Protein AF-A0A0B1RYM7-F1 (afdb_monomer_lite)

Sequence (153 aa):
MHRSALVQVASETSGEFKDLLCALVTGSRDSSRDTNDQEAKDDAVRLYADGKAKLVGKGAASHFLKILASQNQYQLRKVFAAFAELSGSTIEKAIEKEFSGDLQKSYLTIVQAASDKQKFFARQLYNSMKGLGTRDNDLIRVLVSRSEVDLEL

Radius of gyration: 16.88 Å; chains: 1; bounding box: 47×44×48 Å

Secondary structure (DSSP, 8-state):
-PPPHHHHHHHH--HHHHHHHHHHHHT-S--S----HHHHHHHHHHHHHHTT-S---TT---HHHHHHHHS-HHHHHHHHHHHHHHHSS-HHHHHHHH--HHHHHHHHHHHHHHH-HHHHHHHHHHHHHSSSS--HHHHHHHHHHHTTTT---

Structure (mmCIF, N/CA/C/O backbone):
data_AF-A0A0B1RYM7-F1
#
_entry.id   AF-A0A0B1RYM7-F1
#
loop_
_atom_site.group_PDB
_atom_site.id
_atom_site.type_symbol
_atom_site.label_atom_id
_atom_site.label_alt_id
_atom_site.label_comp_id
_atom_site.label_asym_id
_atom_site.label_entity_id
_atom_site.label_seq_id
_atom_site.pdbx_PDB_ins_code
_atom_site.Cartn_x
_atom_site.Cartn_y
_atom_site.Cartn_z
_atom_site.occupancy
_atom_site.B_iso_or_equiv
_atom_site.auth_seq_id
_atom_site.auth_comp_id
_atom_site.auth_asym_id
_atom_site.auth_atom_id
_atom_site.pdbx_PDB_model_num
ATOM 1 N N . MET A 1 1 ? 28.127 12.748 -9.717 1.00 41.16 1 MET A N 1
ATOM 2 C CA . MET A 1 1 ? 27.594 12.539 -8.351 1.00 41.16 1 MET A CA 1
ATOM 3 C C . MET A 1 1 ? 26.250 11.835 -8.462 1.00 41.16 1 MET A C 1
ATOM 5 O O . MET A 1 1 ? 25.332 12.424 -9.019 1.00 41.16 1 MET A O 1
ATOM 9 N N . HIS A 1 2 ? 26.130 10.588 -7.998 1.00 52.53 2 HIS A N 1
ATOM 10 C CA . HIS A 1 2 ? 24.828 9.918 -7.898 1.00 52.53 2 HIS A CA 1
ATOM 11 C C . HIS A 1 2 ? 24.018 10.570 -6.769 1.00 52.53 2 HIS A C 1
ATOM 13 O O . HIS A 1 2 ? 24.457 10.576 -5.621 1.00 52.53 2 HIS A O 1
ATOM 19 N N . ARG A 1 3 ? 22.855 11.152 -7.087 1.00 60.72 3 ARG A N 1
ATOM 20 C CA . ARG A 1 3 ? 21.867 11.536 -6.066 1.00 60.72 3 ARG A CA 1
ATOM 21 C C . ARG A 1 3 ? 21.276 10.254 -5.471 1.00 60.72 3 ARG A C 1
ATOM 23 O O . ARG A 1 3 ? 21.017 9.310 -6.210 1.00 60.72 3 ARG A O 1
ATOM 30 N N . SER A 1 4 ? 21.065 10.226 -4.155 1.00 86.31 4 SER A N 1
ATOM 31 C CA . SER A 1 4 ? 20.338 9.131 -3.495 1.00 86.31 4 SER A CA 1
ATOM 32 C C . SER A 1 4 ? 18.917 9.019 -4.065 1.00 86.31 4 SER A C 1
ATOM 34 O O . SER A 1 4 ? 18.313 10.043 -4.394 1.00 86.31 4 SER A O 1
ATOM 36 N N . ALA A 1 5 ? 18.371 7.800 -4.150 1.00 85.31 5 ALA A N 1
ATOM 37 C CA . ALA A 1 5 ? 17.008 7.550 -4.631 1.00 85.31 5 ALA A CA 1
ATOM 38 C C . ALA A 1 5 ? 15.963 8.390 -3.873 1.00 85.31 5 ALA A C 1
ATOM 40 O O . ALA A 1 5 ? 15.038 8.920 -4.481 1.00 85.31 5 ALA A O 1
ATOM 41 N N . LEU A 1 6 ? 16.167 8.608 -2.568 1.00 87.94 6 LEU A N 1
ATOM 42 C CA . LEU A 1 6 ? 15.327 9.494 -1.755 1.00 87.94 6 LEU A CA 1
ATOM 43 C C . LEU A 1 6 ? 15.340 10.938 -2.262 1.00 87.94 6 LEU A C 1
ATOM 45 O O . LEU A 1 6 ? 14.292 11.567 -2.357 1.00 87.94 6 LEU A O 1
ATOM 49 N N . VAL A 1 7 ? 16.518 11.459 -2.614 1.00 88.81 7 VAL A N 1
ATOM 50 C CA . VAL A 1 7 ? 16.664 12.836 -3.107 1.00 88.81 7 VAL A CA 1
ATOM 51 C C . VAL A 1 7 ? 15.964 13.000 -4.454 1.00 88.81 7 VAL A C 1
ATOM 53 O O . VAL A 1 7 ? 15.345 14.032 -4.685 1.00 88.81 7 VAL A O 1
ATOM 56 N N . GLN A 1 8 ? 16.035 11.989 -5.324 1.00 91.44 8 GLN A N 1
ATOM 57 C CA . GLN A 1 8 ? 15.353 12.008 -6.620 1.00 91.44 8 GLN A CA 1
ATOM 58 C C . GLN A 1 8 ? 13.831 11.939 -6.461 1.00 91.44 8 GLN A C 1
ATOM 60 O O . GLN A 1 8 ? 13.120 12.769 -7.015 1.00 91.44 8 GLN A O 1
ATOM 65 N N . VAL A 1 9 ? 13.324 11.006 -5.651 1.00 92.44 9 VAL A N 1
ATOM 66 C CA . VAL A 1 9 ? 11.883 10.903 -5.369 1.00 92.44 9 VAL A CA 1
ATOM 67 C C . VAL A 1 9 ? 11.356 12.203 -4.765 1.00 92.44 9 VAL A C 1
ATOM 69 O O . VAL A 1 9 ? 10.330 12.717 -5.208 1.00 92.44 9 VAL A O 1
ATOM 72 N N . ALA A 1 10 ? 12.084 12.774 -3.803 1.00 92.62 10 ALA A N 1
ATOM 73 C CA . ALA A 1 10 ? 11.694 14.013 -3.147 1.00 92.62 10 ALA A CA 1
ATOM 74 C C . ALA A 1 10 ? 11.697 15.231 -4.084 1.00 92.62 10 ALA A C 1
ATOM 76 O O . ALA A 1 10 ? 10.922 16.155 -3.846 1.00 92.62 10 ALA A O 1
ATOM 77 N N . SER A 1 11 ? 12.549 15.256 -5.119 1.00 94.25 11 SER A N 1
ATOM 78 C CA . SER A 1 11 ? 12.588 16.360 -6.087 1.00 94.25 11 SER A CA 1
ATOM 79 C C . SER A 1 11 ? 11.528 16.256 -7.183 1.00 94.25 11 SER A C 1
ATOM 81 O O . SER A 1 11 ? 11.135 17.282 -7.725 1.00 94.25 11 SER A O 1
ATOM 83 N N . GLU A 1 12 ? 11.071 15.043 -7.504 1.00 94.94 12 GLU A N 1
ATOM 84 C CA . GLU A 1 12 ? 10.133 14.776 -8.609 1.00 94.94 12 GLU A CA 1
ATOM 85 C C . GLU A 1 12 ? 8.671 14.626 -8.147 1.00 94.94 12 GLU A C 1
ATOM 87 O O . GLU A 1 12 ? 7.764 14.485 -8.965 1.00 94.94 12 GLU A O 1
ATOM 92 N N . THR A 1 13 ? 8.411 14.634 -6.836 1.00 95.19 13 THR A N 1
ATOM 93 C CA . THR A 1 13 ? 7.063 14.450 -6.275 1.00 95.19 13 THR A CA 1
ATOM 94 C C . THR A 1 13 ? 6.756 15.480 -5.191 1.00 95.19 13 THR A C 1
ATOM 96 O O . THR A 1 13 ? 7.647 16.118 -4.634 1.00 95.19 13 THR A O 1
ATOM 99 N N . SER A 1 14 ? 5.473 15.685 -4.881 1.00 92.75 14 SER A N 1
ATOM 100 C CA . SER A 1 14 ? 5.045 16.665 -3.876 1.00 92.75 14 SER A CA 1
ATOM 101 C C . SER A 1 14 ? 3.902 16.158 -2.993 1.00 92.75 14 SER A C 1
ATOM 103 O O . SER A 1 14 ? 3.331 15.091 -3.231 1.00 92.75 14 SER A O 1
ATOM 105 N N . GLY A 1 15 ? 3.599 16.925 -1.941 1.00 91.38 15 GLY A N 1
ATOM 106 C CA . GLY A 1 15 ? 2.536 16.625 -0.983 1.00 91.38 15 GLY A CA 1
ATOM 107 C C . GLY A 1 15 ? 2.700 15.270 -0.293 1.00 91.38 15 GLY A C 1
ATOM 108 O O . GLY A 1 15 ? 3.800 14.736 -0.178 1.00 91.38 15 GLY A O 1
ATOM 109 N N . GLU A 1 16 ? 1.578 14.695 0.123 1.00 91.19 16 GLU A N 1
ATOM 110 C CA . GLU A 1 16 ? 1.558 13.418 0.838 1.00 91.19 16 GLU A CA 1
ATOM 111 C C . GLU A 1 16 ? 1.961 12.224 -0.045 1.00 91.19 16 GLU A C 1
ATOM 113 O O . GLU A 1 16 ? 2.455 11.217 0.454 1.00 91.19 16 GLU A O 1
ATOM 118 N N . PHE A 1 17 ? 1.844 12.351 -1.372 1.00 93.94 17 PHE A N 1
ATOM 119 C CA . PHE A 1 17 ? 2.372 11.353 -2.304 1.00 93.94 17 PHE A CA 1
ATOM 120 C C . PHE A 1 17 ? 3.897 11.237 -2.199 1.00 93.94 17 PHE A C 1
ATOM 122 O O . PHE A 1 17 ? 4.419 10.130 -2.077 1.00 93.94 17 PHE A O 1
ATOM 129 N N . LYS A 1 18 ? 4.608 12.370 -2.152 1.00 94.69 18 LYS A N 1
ATOM 130 C CA . LYS A 1 18 ? 6.053 12.395 -1.885 1.00 94.69 18 LYS A CA 1
ATOM 131 C C . LYS A 1 18 ? 6.380 11.773 -0.535 1.00 94.69 18 LYS A C 1
ATOM 133 O O . LYS A 1 18 ? 7.283 10.947 -0.448 1.00 94.69 18 LYS A O 1
ATOM 138 N N . ASP A 1 19 ? 5.651 12.163 0.506 1.00 93.50 19 ASP A N 1
ATOM 139 C CA . ASP A 1 19 ? 5.921 11.692 1.865 1.00 93.50 19 ASP A CA 1
ATOM 140 C C . ASP A 1 19 ? 5.733 10.169 1.970 1.00 93.50 19 ASP A C 1
ATOM 142 O O . ASP A 1 19 ? 6.568 9.482 2.561 1.00 93.50 19 ASP A O 1
ATOM 146 N N . LEU A 1 20 ? 4.707 9.624 1.304 1.00 94.88 20 LEU A N 1
ATOM 147 C CA . LEU A 1 20 ? 4.489 8.185 1.182 1.00 94.88 20 LEU A CA 1
ATOM 148 C C . LEU A 1 20 ? 5.659 7.492 0.473 1.00 94.88 20 LEU A C 1
ATOM 150 O O . LEU A 1 20 ? 6.193 6.512 0.991 1.00 94.88 20 LEU A O 1
ATOM 154 N N . LEU A 1 21 ? 6.075 7.982 -0.697 1.00 95.56 21 LEU A N 1
ATOM 155 C CA . LEU A 1 21 ? 7.174 7.364 -1.443 1.00 95.56 21 LEU A CA 1
ATOM 156 C C . LEU A 1 21 ? 8.495 7.425 -0.668 1.00 95.56 21 LEU A C 1
ATOM 158 O O . LEU A 1 21 ? 9.216 6.432 -0.617 1.00 95.56 21 LEU A O 1
ATOM 162 N N . CYS A 1 22 ? 8.793 8.549 -0.015 1.00 94.19 22 CYS A N 1
ATOM 163 C CA . CYS A 1 22 ? 9.967 8.685 0.842 1.00 94.19 22 CYS A CA 1
ATOM 164 C C . CYS A 1 22 ? 9.942 7.685 2.006 1.00 94.19 22 CYS A C 1
ATOM 166 O O . CYS A 1 22 ? 10.963 7.054 2.285 1.00 94.19 22 CYS A O 1
ATOM 168 N N . ALA A 1 23 ? 8.788 7.488 2.653 1.00 93.31 23 ALA A N 1
ATOM 169 C CA . ALA A 1 23 ? 8.637 6.493 3.713 1.00 93.31 23 ALA A CA 1
ATOM 170 C C . ALA A 1 23 ? 8.889 5.065 3.194 1.00 93.31 23 ALA A C 1
ATOM 172 O O . ALA A 1 23 ? 9.628 4.301 3.814 1.00 93.31 23 ALA A O 1
ATOM 173 N N . LEU A 1 24 ? 8.349 4.720 2.020 1.00 93.50 24 LEU A N 1
ATOM 174 C CA . LEU A 1 24 ? 8.550 3.404 1.405 1.00 93.50 24 LEU A CA 1
ATOM 175 C C . LEU A 1 24 ? 10.010 3.159 0.996 1.00 93.50 24 LEU A C 1
ATOM 177 O O . LEU A 1 24 ? 10.533 2.076 1.244 1.00 93.50 24 LEU A O 1
ATOM 181 N N . VAL A 1 25 ? 10.680 4.157 0.410 1.00 93.50 25 VAL A N 1
ATOM 182 C CA . VAL A 1 25 ? 12.091 4.058 -0.011 1.00 93.50 25 VAL A CA 1
ATOM 183 C C . VAL A 1 25 ? 13.038 4.000 1.188 1.00 93.50 25 VAL A C 1
ATOM 185 O O . VAL A 1 25 ? 14.076 3.349 1.109 1.00 93.50 25 VAL A O 1
ATOM 188 N N . THR A 1 26 ? 12.680 4.634 2.308 1.00 91.56 26 THR A N 1
ATOM 189 C CA . THR A 1 26 ? 13.452 4.536 3.559 1.00 91.56 26 THR A CA 1
ATOM 190 C C . THR A 1 26 ? 13.479 3.098 4.089 1.00 91.56 26 THR A C 1
ATOM 192 O O . THR A 1 26 ? 14.432 2.711 4.759 1.00 91.56 26 THR A O 1
ATOM 195 N N . GLY A 1 27 ? 12.468 2.284 3.761 1.00 86.88 27 GLY A N 1
ATOM 196 C CA . GLY A 1 27 ? 12.473 0.850 4.052 1.00 86.88 27 GLY A CA 1
ATOM 197 C C . GLY A 1 27 ? 12.283 0.504 5.529 1.00 86.88 27 GLY A C 1
ATOM 198 O O . GLY A 1 27 ? 12.593 -0.609 5.936 1.00 86.88 27 GLY A O 1
ATOM 199 N N . SER A 1 28 ? 11.749 1.423 6.337 1.00 87.44 28 SER A N 1
ATOM 200 C CA . SER A 1 28 ? 11.531 1.234 7.779 1.00 87.44 28 SER A CA 1
ATOM 201 C C . SER A 1 28 ? 10.230 0.493 8.118 1.00 87.44 28 SER A C 1
ATOM 203 O O . SER A 1 28 ? 9.712 0.641 9.224 1.00 87.44 28 SER A O 1
ATOM 205 N N . ARG A 1 29 ? 9.652 -0.243 7.160 1.00 91.94 29 ARG A N 1
ATOM 206 C CA . ARG A 1 29 ? 8.451 -1.053 7.396 1.00 91.94 29 ARG A CA 1
ATOM 207 C C . ARG A 1 29 ? 8.813 -2.233 8.289 1.00 91.94 29 ARG A C 1
ATOM 209 O O . ARG A 1 29 ? 9.849 -2.863 8.079 1.00 91.94 29 ARG A O 1
ATOM 216 N N . ASP A 1 30 ? 7.930 -2.564 9.224 1.00 91.25 30 ASP A N 1
ATOM 217 C CA . ASP A 1 30 ? 8.059 -3.784 10.010 1.00 91.25 30 ASP A CA 1
ATOM 218 C C . ASP A 1 30 ? 8.148 -5.018 9.088 1.00 91.25 30 ASP A C 1
ATOM 220 O O . ASP A 1 30 ? 7.290 -5.254 8.229 1.00 91.25 30 ASP A O 1
ATOM 224 N N . SER A 1 31 ? 9.231 -5.779 9.247 1.00 90.06 31 SER A N 1
ATOM 225 C CA . SER A 1 31 ? 9.529 -6.993 8.480 1.00 90.06 31 SER A CA 1
ATOM 226 C C . SER A 1 31 ? 9.151 -8.278 9.224 1.00 90.06 31 SER A C 1
ATOM 228 O O . SER A 1 31 ? 9.294 -9.372 8.669 1.00 90.06 31 SER A O 1
ATOM 230 N N . SER A 1 32 ? 8.646 -8.156 10.455 1.00 94.69 32 SER A N 1
ATOM 231 C CA . SER A 1 32 ? 8.144 -9.270 11.246 1.00 94.69 32 SER A CA 1
ATOM 232 C C . SER A 1 32 ? 6.872 -9.878 10.638 1.00 94.69 32 SER A C 1
ATOM 234 O O . SER A 1 32 ? 6.272 -9.375 9.678 1.00 94.69 32 SER A O 1
ATOM 236 N N . ARG A 1 33 ? 6.450 -11.006 11.212 1.00 95.19 33 ARG A N 1
ATOM 237 C CA . ARG A 1 33 ? 5.120 -11.586 10.975 1.00 95.19 33 ARG A CA 1
ATOM 238 C C . ARG A 1 33 ? 4.199 -11.394 12.178 1.00 95.19 33 ARG A C 1
ATOM 240 O O . ARG A 1 33 ? 3.146 -12.029 12.242 1.00 95.19 33 ARG A O 1
ATOM 247 N N . ASP A 1 34 ? 4.611 -10.553 13.119 1.00 96.75 34 ASP A N 1
ATOM 248 C CA . ASP A 1 34 ? 3.904 -10.355 14.370 1.00 96.75 34 ASP A CA 1
ATOM 249 C C . ASP A 1 34 ? 2.662 -9.507 14.128 1.00 96.75 34 ASP A C 1
ATOM 251 O O . ASP A 1 34 ? 2.589 -8.685 13.211 1.00 96.75 34 ASP A O 1
ATOM 255 N N . THR A 1 35 ? 1.634 -9.755 14.931 1.00 97.81 35 THR A N 1
ATOM 256 C CA . THR A 1 35 ? 0.359 -9.057 14.796 1.00 97.81 35 THR A CA 1
ATOM 257 C C . THR A 1 35 ? -0.252 -8.782 16.158 1.00 97.81 35 THR A C 1
ATOM 259 O O . THR A 1 35 ? -0.073 -9.559 17.095 1.00 97.81 35 THR A O 1
ATOM 262 N N . ASN A 1 36 ? -1.019 -7.700 16.241 1.00 98.19 36 ASN A N 1
ATOM 263 C CA . ASN A 1 36 ? -1.712 -7.266 17.442 1.00 98.19 36 ASN A CA 1
ATOM 264 C C . ASN A 1 36 ? -3.158 -6.882 17.098 1.00 98.19 36 ASN A C 1
ATOM 266 O O . ASN A 1 36 ? -3.407 -5.907 16.386 1.00 98.19 36 ASN A O 1
ATOM 270 N N . ASP A 1 37 ? -4.113 -7.659 17.612 1.00 98.19 37 ASP A N 1
ATOM 271 C CA . ASP A 1 37 ? -5.541 -7.480 17.327 1.00 98.19 37 ASP A CA 1
ATOM 272 C C . ASP A 1 37 ? -6.100 -6.180 17.905 1.00 98.19 37 ASP A C 1
ATOM 274 O O . ASP A 1 37 ? -6.965 -5.558 17.289 1.00 98.19 37 ASP A O 1
ATOM 278 N N . GLN A 1 38 ? -5.620 -5.762 19.079 1.00 98.19 38 GLN A N 1
ATOM 279 C CA . GLN A 1 38 ? -6.078 -4.520 19.694 1.00 98.19 38 GLN A CA 1
ATOM 280 C C . GLN A 1 38 ? -5.571 -3.319 18.898 1.00 98.19 38 GLN A C 1
ATOM 282 O O . GLN A 1 38 ? -6.357 -2.448 18.539 1.00 98.19 38 GLN A O 1
ATOM 287 N N . GLU A 1 39 ? -4.289 -3.323 18.533 1.00 97.94 39 GLU A N 1
ATOM 288 C CA . GLU A 1 39 ? -3.713 -2.274 17.689 1.00 97.94 39 GLU A CA 1
ATOM 289 C C . GLU A 1 39 ? -4.403 -2.212 16.320 1.00 97.94 39 GLU A C 1
ATOM 291 O O . GLU A 1 39 ? -4.675 -1.125 15.820 1.00 97.94 39 GLU A O 1
ATOM 296 N N . ALA A 1 40 ? -4.772 -3.361 15.741 1.00 98.50 40 ALA A N 1
ATOM 297 C CA . ALA A 1 40 ? -5.500 -3.397 14.476 1.00 98.50 40 ALA A CA 1
ATOM 298 C C . ALA A 1 40 ? -6.873 -2.710 14.569 1.00 98.50 40 ALA A C 1
ATOM 300 O O . ALA A 1 40 ? -7.276 -2.001 13.644 1.00 98.50 40 ALA A O 1
ATOM 301 N N . LYS A 1 41 ? -7.585 -2.905 15.686 1.00 98.38 41 LYS A N 1
ATOM 302 C CA . LYS A 1 41 ? -8.866 -2.237 15.960 1.00 98.38 41 LYS A CA 1
ATOM 303 C C . LYS A 1 41 ? -8.680 -0.739 16.175 1.00 98.38 41 LYS A C 1
ATOM 305 O O . LYS A 1 41 ? -9.446 0.050 15.625 1.00 98.38 41 LYS A O 1
ATOM 310 N N . ASP A 1 42 ? -7.652 -0.344 16.917 1.00 97.94 42 ASP A N 1
ATOM 311 C CA . ASP A 1 42 ? -7.352 1.066 17.172 1.00 97.94 42 ASP A CA 1
ATOM 312 C C . ASP A 1 42 ? -6.986 1.799 15.869 1.00 97.94 42 ASP A C 1
ATOM 314 O O . ASP A 1 42 ? -7.489 2.892 15.596 1.00 97.94 42 ASP A O 1
ATOM 318 N N . ASP A 1 43 ? -6.174 1.175 15.013 1.00 97.69 43 ASP A N 1
ATOM 319 C CA . ASP A 1 43 ? -5.822 1.696 13.691 1.00 97.69 43 ASP A CA 1
ATOM 320 C C . ASP A 1 43 ? -7.031 1.752 12.748 1.00 97.69 43 ASP A C 1
ATOM 322 O O . ASP A 1 43 ? -7.204 2.738 12.028 1.00 97.69 43 ASP A O 1
ATOM 326 N N . ALA A 1 44 ? -7.931 0.766 12.796 1.00 97.25 44 ALA A N 1
ATOM 327 C CA . ALA A 1 44 ? -9.191 0.815 12.057 1.00 97.25 44 ALA A CA 1
ATOM 328 C C . ALA A 1 44 ? -10.069 2.011 12.474 1.00 97.25 44 ALA A C 1
ATOM 330 O O . ALA A 1 44 ? -10.635 2.686 11.610 1.00 97.25 44 ALA A O 1
ATOM 331 N N . VAL A 1 45 ? -10.140 2.325 13.774 1.00 95.88 45 VAL A N 1
ATOM 332 C CA . VAL A 1 45 ? -10.848 3.513 14.282 1.00 95.88 45 VAL A CA 1
ATOM 333 C C . VAL A 1 45 ? -10.208 4.802 13.765 1.00 95.88 45 VAL A C 1
ATOM 335 O O . VAL A 1 45 ? -10.929 5.701 13.326 1.00 95.88 45 VAL A O 1
ATOM 338 N N . ARG A 1 46 ? -8.871 4.892 13.754 1.00 94.25 46 ARG A N 1
ATOM 339 C CA . ARG A 1 46 ? -8.138 6.055 13.217 1.00 94.25 46 ARG A CA 1
ATOM 340 C C . ARG A 1 46 ? -8.416 6.266 11.728 1.00 94.25 46 ARG A C 1
ATOM 342 O O . ARG A 1 46 ? -8.751 7.377 11.326 1.00 94.25 46 ARG A O 1
ATOM 349 N N . LEU A 1 47 ? -8.352 5.203 10.922 1.00 93.44 47 LEU A N 1
ATOM 350 C CA . LEU A 1 47 ? -8.668 5.263 9.488 1.00 93.44 47 LEU A CA 1
ATOM 351 C C . LEU A 1 47 ? -10.126 5.674 9.239 1.00 93.44 47 LEU A C 1
ATOM 353 O O . LEU A 1 47 ? -10.414 6.441 8.321 1.00 93.44 47 LEU A O 1
ATOM 357 N N . TYR A 1 48 ? -11.056 5.186 10.063 1.00 90.62 48 TYR A N 1
ATOM 358 C CA . TYR A 1 48 ? -12.468 5.547 9.950 1.00 90.62 48 TYR A CA 1
ATOM 359 C C . TYR A 1 48 ? -12.733 7.011 10.318 1.00 90.62 48 TYR A C 1
ATOM 361 O O . TYR A 1 48 ? -13.561 7.667 9.683 1.00 90.62 48 TYR A O 1
ATOM 369 N N . ALA A 1 49 ? -12.022 7.534 11.320 1.00 87.50 49 ALA A N 1
ATOM 370 C CA . ALA A 1 49 ? -12.084 8.941 11.691 1.00 87.50 49 ALA A CA 1
ATOM 371 C C . ALA A 1 49 ? -11.556 9.846 10.565 1.00 87.50 49 ALA A C 1
ATOM 373 O O . ALA A 1 49 ? -12.228 10.819 10.218 1.00 87.50 49 ALA A O 1
ATOM 374 N N . ASP A 1 50 ? -10.428 9.485 9.943 1.00 81.25 50 ASP A N 1
ATOM 375 C CA . ASP A 1 50 ? -9.862 10.217 8.801 1.00 81.25 50 ASP A CA 1
ATOM 376 C C . ASP A 1 50 ? -10.837 10.287 7.624 1.00 81.25 50 ASP A C 1
ATOM 378 O O . ASP A 1 50 ? -11.025 11.356 7.057 1.00 81.25 50 ASP A O 1
ATOM 382 N N . GLY A 1 51 ? -11.526 9.188 7.298 1.00 67.94 51 GLY A N 1
ATOM 383 C CA . GLY A 1 51 ? -12.513 9.182 6.212 1.00 67.94 51 GLY A CA 1
ATOM 384 C C . GLY A 1 51 ? -13.830 9.908 6.522 1.00 67.94 51 GLY A C 1
ATOM 385 O O . GLY A 1 51 ? -14.671 10.077 5.641 1.00 67.94 51 GLY A O 1
ATOM 386 N N . LYS A 1 52 ? -14.060 10.321 7.775 1.00 65.25 52 LYS A N 1
ATOM 387 C CA . LYS A 1 52 ? -15.221 11.141 8.169 1.00 65.25 52 LYS A CA 1
ATOM 388 C C . LYS A 1 52 ? -14.877 12.612 8.318 1.00 65.25 52 LYS A C 1
ATOM 390 O O . LYS A 1 52 ? -15.726 13.474 8.078 1.00 65.25 52 LYS A O 1
ATOM 395 N N . ALA A 1 53 ? -13.660 12.907 8.748 1.00 58.78 53 ALA A N 1
ATOM 396 C CA . ALA A 1 53 ? -13.176 14.263 8.823 1.00 58.78 53 ALA A CA 1
ATOM 397 C C . ALA A 1 53 ? -12.856 14.741 7.399 1.00 58.78 53 ALA A C 1
ATOM 399 O O . ALA A 1 53 ? -11.874 14.322 6.806 1.00 58.78 53 ALA A O 1
ATOM 400 N N . LYS A 1 54 ? -13.610 15.718 6.873 1.00 51.53 54 LYS A N 1
ATOM 401 C CA . LYS A 1 54 ? -13.214 16.535 5.696 1.00 51.53 54 LYS A CA 1
ATOM 402 C C . LYS A 1 54 ? -11.924 17.354 5.935 1.00 51.53 54 LYS A C 1
ATOM 404 O O . LYS A 1 54 ? -11.731 18.416 5.348 1.00 51.53 54 LYS A O 1
ATOM 409 N N . LEU A 1 55 ? -11.080 16.933 6.868 1.00 47.34 55 LEU A N 1
ATOM 410 C CA . LEU A 1 55 ? -10.038 17.718 7.496 1.00 47.34 55 LEU A CA 1
ATOM 411 C C . LEU A 1 55 ? -8.742 16.913 7.528 1.00 47.34 55 LEU A C 1
ATOM 413 O O . LEU A 1 55 ? -8.258 16.554 8.595 1.00 47.34 55 LEU A O 1
ATOM 417 N N . VAL A 1 56 ? -8.095 16.768 6.374 1.00 50.97 56 VAL A N 1
ATOM 418 C CA . VAL A 1 56 ? -6.648 16.994 6.397 1.00 50.97 56 VAL A CA 1
ATOM 419 C C . VAL A 1 56 ? -6.466 18.499 6.247 1.00 50.97 56 VAL A C 1
ATOM 421 O O . VAL A 1 56 ? -6.320 19.050 5.155 1.00 50.97 56 VAL A O 1
ATOM 424 N N . GLY A 1 57 ? -6.577 19.194 7.382 1.00 47.66 57 GLY A N 1
ATOM 425 C CA . GLY A 1 57 ? -6.082 20.556 7.498 1.00 47.66 57 GLY A CA 1
ATOM 426 C C . GLY A 1 57 ? -4.615 20.572 7.069 1.00 47.66 57 GLY A C 1
ATOM 427 O O . GLY A 1 57 ? -3.844 19.697 7.457 1.00 47.66 57 GLY A O 1
ATOM 428 N N . LYS A 1 58 ? -4.258 21.541 6.222 1.00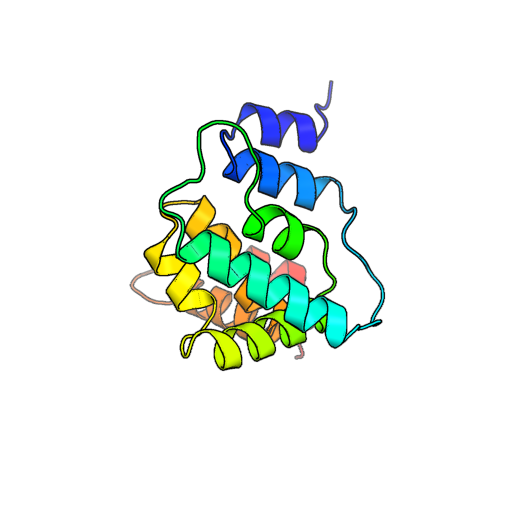 48.72 58 LYS A N 1
ATOM 429 C CA . LYS A 1 58 ? -2.926 21.734 5.630 1.00 48.72 58 LYS A CA 1
ATOM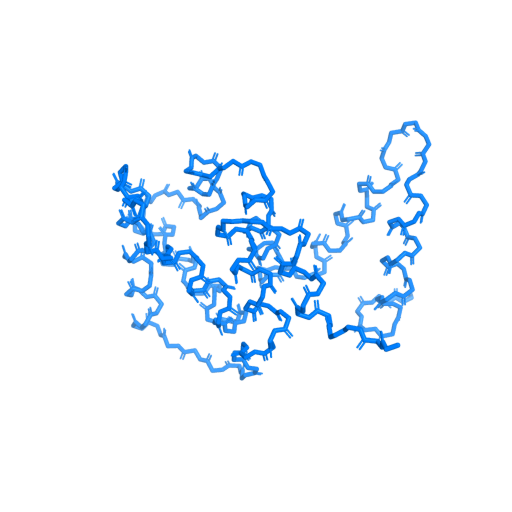 430 C C . LYS A 1 58 ? -1.803 21.519 6.667 1.00 48.72 58 LYS A C 1
ATOM 432 O O . LYS A 1 58 ? -1.521 22.435 7.433 1.00 48.72 58 LYS A O 1
ATOM 437 N N . GLY A 1 59 ? -1.149 20.352 6.671 1.00 55.47 59 GLY A N 1
ATOM 438 C CA . GLY A 1 59 ? 0.153 20.172 7.334 1.00 55.47 59 GLY A CA 1
ATOM 439 C C . GLY A 1 59 ? 0.425 18.859 8.078 1.00 55.47 59 GLY A C 1
ATOM 440 O O . GLY A 1 59 ? 1.592 18.589 8.340 1.00 55.47 59 GLY A O 1
ATOM 441 N N . ALA A 1 60 ? -0.576 18.034 8.410 1.00 68.12 60 ALA A N 1
ATOM 442 C CA . ALA A 1 60 ? -0.346 16.752 9.093 1.00 68.12 60 ALA A CA 1
ATOM 443 C C . ALA A 1 60 ? -0.549 15.557 8.148 1.00 68.12 60 ALA A C 1
ATOM 445 O O . ALA A 1 60 ? -1.529 15.523 7.410 1.00 68.12 60 ALA A O 1
ATOM 446 N N . ALA A 1 61 ? 0.358 14.574 8.191 1.00 76.19 61 ALA A N 1
ATOM 447 C CA . ALA A 1 61 ? 0.212 13.322 7.443 1.00 76.19 61 ALA A CA 1
ATOM 448 C C . ALA A 1 61 ? -0.991 12.515 7.954 1.00 76.19 61 ALA A C 1
ATOM 450 O O . ALA A 1 61 ? -1.172 12.390 9.174 1.00 76.19 61 ALA A O 1
ATOM 451 N N . SER A 1 62 ? -1.764 11.937 7.032 1.00 88.00 62 SER A N 1
ATOM 452 C CA . SER A 1 62 ? -2.928 11.114 7.359 1.00 88.00 62 SER A CA 1
ATOM 453 C C . SER A 1 62 ? -2.535 9.849 8.128 1.00 88.00 62 SER A C 1
ATOM 455 O O . SER A 1 62 ? -1.398 9.359 8.063 1.00 88.00 62 SER A O 1
ATOM 457 N N . HIS A 1 63 ? -3.496 9.268 8.843 1.00 92.38 63 HIS A N 1
ATOM 458 C CA . HIS A 1 63 ? -3.335 7.934 9.408 1.00 92.38 63 HIS A CA 1
ATOM 459 C C . HIS A 1 63 ? -3.171 6.887 8.301 1.00 92.38 63 HIS A C 1
ATOM 461 O O . HIS A 1 63 ? -2.444 5.918 8.512 1.00 92.38 63 HIS A O 1
ATOM 467 N N . PHE A 1 64 ? -3.732 7.114 7.103 1.00 94.25 64 PHE A N 1
ATOM 468 C CA . PHE A 1 64 ? -3.477 6.270 5.932 1.00 94.25 64 PHE A CA 1
ATOM 469 C C . PHE A 1 64 ? -1.987 6.193 5.607 1.00 94.25 64 PHE A C 1
ATOM 471 O O . PHE A 1 64 ? -1.465 5.087 5.497 1.00 94.25 64 PHE A O 1
ATOM 478 N N . LEU A 1 65 ? -1.274 7.324 5.516 1.00 93.62 65 LEU A N 1
ATOM 479 C CA . LEU A 1 65 ? 0.173 7.310 5.281 1.00 93.62 65 LEU A CA 1
ATOM 480 C C . LEU A 1 65 ? 0.894 6.531 6.374 1.00 93.62 65 LEU A C 1
ATOM 482 O O . LEU A 1 65 ? 1.660 5.620 6.065 1.00 93.62 65 LEU A O 1
ATOM 486 N N . LYS A 1 66 ? 0.649 6.882 7.641 1.00 93.50 66 LYS A N 1
ATOM 487 C CA . LYS A 1 66 ? 1.377 6.296 8.773 1.00 93.50 66 LYS A CA 1
ATOM 488 C C . LYS A 1 66 ? 1.197 4.784 8.823 1.00 93.50 66 LYS A C 1
ATOM 490 O O . LYS A 1 66 ? 2.189 4.071 8.863 1.00 93.50 66 LYS A O 1
ATOM 495 N N . ILE A 1 67 ? -0.045 4.310 8.765 1.00 95.94 67 ILE A N 1
ATOM 496 C CA . ILE A 1 67 ? -0.388 2.890 8.894 1.00 95.94 67 ILE A CA 1
ATOM 497 C C . ILE A 1 67 ? 0.054 2.121 7.646 1.00 95.94 67 ILE A C 1
ATOM 499 O O . ILE A 1 67 ? 0.752 1.112 7.750 1.00 95.94 67 ILE A O 1
ATOM 503 N N . LEU A 1 68 ? -0.298 2.605 6.447 1.00 96.19 68 LEU A N 1
ATOM 504 C CA . LEU A 1 68 ? -0.004 1.883 5.209 1.00 96.19 68 LEU A CA 1
ATOM 505 C C . LEU A 1 68 ? 1.485 1.858 4.880 1.00 96.19 68 LEU A C 1
ATOM 507 O O . LEU A 1 68 ? 1.895 0.924 4.196 1.00 96.19 68 LEU A O 1
ATOM 511 N N . ALA A 1 69 ? 2.297 2.818 5.335 1.00 95.00 69 ALA A N 1
ATOM 512 C CA . ALA A 1 69 ? 3.736 2.838 5.071 1.00 95.00 69 ALA A CA 1
ATOM 513 C C . ALA A 1 69 ? 4.566 2.010 6.068 1.00 95.00 69 ALA A C 1
ATOM 515 O O . ALA A 1 69 ? 5.592 1.463 5.660 1.00 95.00 69 ALA A O 1
ATOM 516 N N . SER A 1 70 ? 4.145 1.893 7.335 1.00 93.50 70 SER A N 1
ATOM 517 C CA . SER A 1 70 ? 4.975 1.313 8.405 1.00 93.50 70 SER A CA 1
ATOM 518 C C . SER A 1 70 ? 4.603 -0.115 8.816 1.00 93.50 70 SER A C 1
ATOM 520 O O . SER A 1 70 ? 5.498 -0.887 9.160 1.00 93.50 70 SER A O 1
ATOM 522 N N . GLN A 1 71 ? 3.320 -0.488 8.761 1.00 96.19 71 GLN A N 1
ATOM 523 C CA . GLN A 1 71 ? 2.852 -1.770 9.294 1.00 96.19 71 GLN A CA 1
ATOM 524 C C . GLN A 1 71 ? 3.214 -2.944 8.375 1.00 96.19 71 GLN A C 1
ATOM 526 O O . GLN A 1 71 ? 3.218 -2.818 7.142 1.00 96.19 71 GLN A O 1
ATOM 531 N N . ASN A 1 72 ? 3.489 -4.114 8.956 1.00 96.31 72 ASN A N 1
ATOM 532 C CA . ASN A 1 72 ? 3.725 -5.328 8.178 1.00 96.31 72 ASN A CA 1
ATOM 533 C C . ASN A 1 72 ? 2.429 -5.812 7.489 1.00 96.31 72 ASN A C 1
ATOM 535 O O . ASN A 1 72 ? 1.310 -5.471 7.877 1.00 96.31 72 ASN A O 1
ATOM 539 N N . GLN A 1 73 ? 2.567 -6.634 6.445 1.00 96.06 73 GLN A N 1
ATOM 540 C CA . GLN A 1 73 ? 1.424 -7.076 5.633 1.00 96.06 73 GLN A CA 1
ATOM 541 C C . GLN A 1 73 ? 0.385 -7.902 6.418 1.00 96.06 73 GLN A C 1
ATOM 543 O O . GLN A 1 73 ? -0.795 -7.873 6.076 1.00 96.06 73 GLN A O 1
ATOM 548 N N . TYR A 1 74 ? 0.796 -8.632 7.460 1.00 97.56 74 TYR A N 1
ATOM 549 C CA . TYR A 1 74 ? -0.106 -9.453 8.272 1.00 97.56 74 TYR A CA 1
ATOM 550 C C . TYR A 1 74 ? -0.944 -8.576 9.203 1.00 97.56 74 TYR A C 1
ATOM 552 O O . TYR A 1 74 ? -2.156 -8.771 9.296 1.00 97.56 74 TYR A O 1
ATOM 560 N N . GLN A 1 75 ? -0.322 -7.563 9.810 1.00 98.44 75 GLN A N 1
ATOM 561 C CA . GLN A 1 75 ? -1.017 -6.565 10.618 1.00 98.44 75 GLN A CA 1
ATOM 562 C C . GLN A 1 75 ? -1.999 -5.752 9.768 1.00 98.44 75 GLN A C 1
ATOM 564 O O . GLN A 1 75 ? -3.159 -5.600 10.147 1.00 98.44 75 GLN A O 1
ATOM 569 N N . LEU A 1 76 ? -1.590 -5.319 8.569 1.00 98.25 76 LEU A N 1
ATOM 570 C CA . LEU A 1 76 ? -2.470 -4.591 7.647 1.00 98.25 76 LEU A CA 1
ATOM 571 C C . LEU A 1 76 ? -3.741 -5.371 7.293 1.00 98.25 76 LEU A C 1
ATOM 573 O O . LEU A 1 76 ? -4.825 -4.793 7.290 1.00 98.25 76 LEU A O 1
ATOM 577 N N . ARG A 1 77 ? -3.650 -6.688 7.065 1.00 98.44 77 ARG A N 1
ATOM 578 C CA . ARG A 1 77 ? -4.841 -7.523 6.815 1.00 98.44 77 ARG A CA 1
ATOM 579 C C . ARG A 1 77 ? -5.829 -7.486 7.982 1.00 98.44 77 ARG A C 1
ATOM 581 O O . ARG A 1 77 ? -7.034 -7.424 7.745 1.00 98.44 77 ARG A O 1
ATOM 588 N N . LYS A 1 78 ? -5.336 -7.485 9.226 1.00 98.50 78 LYS A N 1
ATOM 589 C CA . LYS A 1 78 ? -6.186 -7.357 10.419 1.00 98.50 78 LYS A CA 1
ATOM 590 C C . LYS A 1 78 ? -6.817 -5.973 10.520 1.00 98.50 78 LYS A C 1
ATOM 592 O O . LYS A 1 78 ? -8.012 -5.883 10.784 1.00 98.50 78 LYS A O 1
ATOM 597 N N . VAL A 1 79 ? -6.052 -4.914 10.242 1.00 98.56 79 VAL A N 1
ATOM 598 C CA . VAL A 1 79 ? -6.571 -3.535 10.194 1.00 98.56 79 VAL A CA 1
ATOM 599 C C . VAL A 1 79 ? -7.694 -3.422 9.160 1.00 98.56 79 VAL A C 1
ATOM 601 O O . VAL A 1 79 ? -8.746 -2.865 9.457 1.00 98.56 79 VAL A O 1
ATOM 604 N N . PHE A 1 80 ? -7.519 -3.986 7.960 1.00 98.31 80 PHE A N 1
ATOM 605 C CA . PHE A 1 80 ? -8.534 -3.930 6.902 1.00 98.31 80 PHE A CA 1
ATOM 606 C C . PHE A 1 80 ? -9.809 -4.688 7.281 1.00 98.31 80 PHE A C 1
ATOM 608 O O . PHE A 1 80 ? -10.908 -4.198 7.019 1.00 98.31 80 PHE A O 1
ATOM 615 N N . ALA A 1 81 ? -9.674 -5.849 7.928 1.00 98.38 81 ALA A N 1
ATOM 616 C CA . ALA A 1 81 ? -10.812 -6.612 8.434 1.00 98.38 81 ALA A CA 1
ATOM 617 C C . ALA A 1 81 ? -11.574 -5.839 9.526 1.00 98.38 81 ALA A C 1
ATOM 619 O O . ALA A 1 81 ? -12.787 -5.665 9.414 1.00 98.38 81 ALA A O 1
ATOM 620 N N . ALA A 1 82 ? -10.863 -5.302 10.522 1.00 98.44 82 ALA A N 1
ATOM 621 C CA . ALA A 1 82 ? -11.457 -4.498 11.590 1.00 98.44 82 ALA A CA 1
ATOM 622 C C . ALA A 1 82 ? -12.107 -3.209 11.052 1.00 98.44 82 ALA A C 1
ATOM 624 O O . ALA A 1 82 ? -13.183 -2.815 11.499 1.00 98.44 82 ALA A O 1
ATOM 625 N N . PHE A 1 83 ? -11.500 -2.571 10.047 1.00 97.94 83 PHE A N 1
ATOM 626 C CA . PHE A 1 83 ? -12.078 -1.408 9.374 1.00 97.94 83 PHE A CA 1
ATOM 627 C C . PHE A 1 83 ? -13.380 -1.756 8.651 1.00 97.94 83 PHE A C 1
ATOM 629 O O . PHE A 1 83 ? -14.339 -0.985 8.713 1.00 97.94 83 PHE A O 1
ATOM 636 N N . ALA A 1 84 ? -13.434 -2.903 7.970 1.00 97.69 84 ALA A N 1
ATOM 637 C CA . ALA A 1 84 ? -14.636 -3.346 7.273 1.00 97.69 84 ALA A CA 1
ATOM 638 C C . ALA A 1 84 ? -15.788 -3.632 8.244 1.00 97.69 84 ALA A C 1
ATOM 640 O O . ALA A 1 84 ? -16.917 -3.215 7.984 1.00 97.69 84 ALA A O 1
ATOM 641 N N . GLU A 1 85 ? -15.491 -4.271 9.377 1.00 97.94 85 GLU A N 1
ATOM 642 C CA . GLU A 1 85 ? -16.455 -4.510 10.455 1.00 97.94 85 GLU A CA 1
ATOM 643 C C . GLU A 1 85 ? -16.973 -3.195 11.059 1.00 97.94 85 GLU A C 1
ATOM 645 O O . GLU A 1 85 ? -18.181 -3.008 11.196 1.00 97.94 85 GLU A O 1
ATOM 650 N N . LEU A 1 86 ? -16.075 -2.247 11.350 1.00 96.25 86 LEU A N 1
ATOM 651 C CA . LEU A 1 86 ? -16.418 -0.958 11.955 1.00 96.25 86 LEU A CA 1
ATOM 652 C C . LEU A 1 86 ? -17.218 -0.041 11.017 1.00 96.25 86 LEU A C 1
ATOM 654 O O . LEU A 1 86 ? -18.150 0.641 11.441 1.00 96.25 86 LEU A O 1
ATOM 658 N N . SER A 1 87 ? -16.807 0.045 9.752 1.00 93.81 87 SER A N 1
ATOM 659 C CA . SER A 1 87 ? -17.323 1.043 8.810 1.00 93.81 87 SER A CA 1
ATOM 660 C C . SER A 1 87 ? -18.486 0.546 7.951 1.00 93.81 87 SER A C 1
ATOM 662 O O . SER A 1 87 ? -19.182 1.365 7.347 1.00 93.81 87 SER A O 1
ATOM 664 N N . GLY A 1 88 ? -18.675 -0.775 7.853 1.00 95.94 88 GLY A N 1
ATOM 665 C CA . GLY A 1 88 ? -19.595 -1.405 6.904 1.00 95.94 88 GLY A CA 1
ATOM 666 C C . GLY A 1 88 ? -19.137 -1.318 5.440 1.00 95.94 88 GLY A C 1
ATOM 667 O O . GLY A 1 88 ? -19.914 -1.613 4.533 1.00 95.94 88 GLY A O 1
ATOM 668 N N . SER A 1 89 ? -17.894 -0.895 5.180 1.00 94.88 89 SER A N 1
ATOM 669 C CA . SE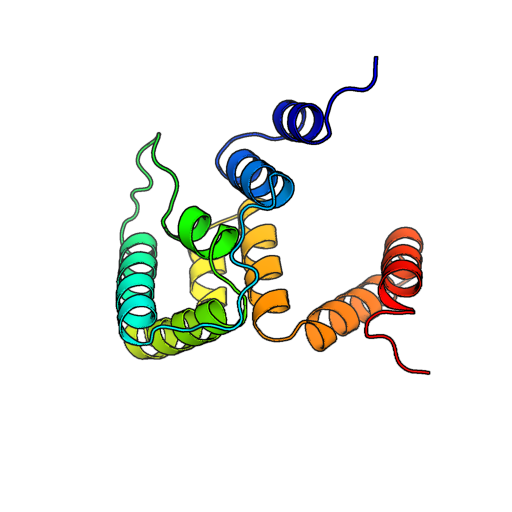R A 1 89 ? -17.319 -0.756 3.840 1.00 94.88 89 SER A CA 1
ATOM 670 C C . SER A 1 89 ? -15.854 -1.190 3.815 1.00 94.88 89 SER A C 1
ATOM 672 O O . SER A 1 89 ? -15.132 -1.116 4.799 1.00 94.88 89 SER A O 1
ATOM 674 N N . THR A 1 90 ? -15.373 -1.623 2.656 1.00 96.75 90 THR A N 1
ATOM 675 C CA . THR A 1 90 ? -13.962 -1.976 2.461 1.00 96.75 90 THR A CA 1
ATOM 676 C C . THR A 1 90 ? -13.065 -0.739 2.520 1.00 96.75 90 THR A C 1
ATOM 678 O O . THR A 1 90 ? -13.494 0.349 2.114 1.00 96.75 90 THR A O 1
ATOM 681 N N . ILE A 1 91 ? -11.804 -0.915 2.923 1.00 96.44 91 ILE A N 1
ATOM 682 C CA . ILE A 1 91 ? -10.814 0.170 2.959 1.00 96.44 91 ILE A CA 1
ATOM 683 C C . ILE A 1 91 ? -10.560 0.766 1.565 1.00 96.44 91 ILE A C 1
ATOM 685 O O . ILE A 1 91 ? -10.389 1.973 1.437 1.00 96.44 91 ILE A O 1
ATOM 689 N N . GLU A 1 92 ? -10.632 -0.041 0.504 1.00 96.81 92 GLU A N 1
ATOM 690 C CA . GLU A 1 92 ? -10.463 0.401 -0.882 1.00 96.81 92 GLU A CA 1
ATOM 691 C C . GLU A 1 92 ? -11.510 1.447 -1.268 1.00 96.81 92 GLU A C 1
ATOM 693 O O . GLU A 1 92 ? -11.162 2.518 -1.752 1.00 96.81 92 GLU A O 1
ATOM 698 N N . LYS A 1 93 ? -12.787 1.181 -0.969 1.00 95.38 93 LYS A N 1
ATOM 699 C CA . LYS A 1 93 ? -13.891 2.126 -1.200 1.00 95.38 93 LYS A CA 1
ATOM 700 C C . LYS A 1 93 ? -13.722 3.424 -0.412 1.00 95.38 93 LYS A C 1
ATOM 702 O O . LYS A 1 93 ? -14.086 4.486 -0.907 1.00 95.38 93 LYS A O 1
ATOM 707 N N . ALA A 1 94 ? -13.197 3.348 0.813 1.00 93.00 94 ALA A N 1
ATOM 708 C CA . ALA A 1 94 ? -12.893 4.546 1.590 1.00 93.00 94 ALA A CA 1
ATOM 709 C C . ALA A 1 94 ? -11.774 5.356 0.917 1.00 93.00 94 ALA A C 1
ATOM 711 O O . ALA A 1 94 ? -11.927 6.555 0.715 1.00 93.00 94 ALA A O 1
ATOM 712 N N . ILE A 1 95 ? -10.701 4.697 0.470 1.00 94.12 95 ILE A N 1
ATOM 713 C CA . ILE A 1 95 ? -9.604 5.349 -0.259 1.00 94.12 95 ILE A CA 1
ATOM 714 C C . ILE A 1 95 ? -10.103 6.000 -1.554 1.00 94.12 95 ILE A C 1
ATOM 716 O O . ILE A 1 95 ? -9.736 7.133 -1.848 1.00 94.12 95 ILE A O 1
ATOM 720 N N . GLU A 1 96 ? -10.947 5.304 -2.320 1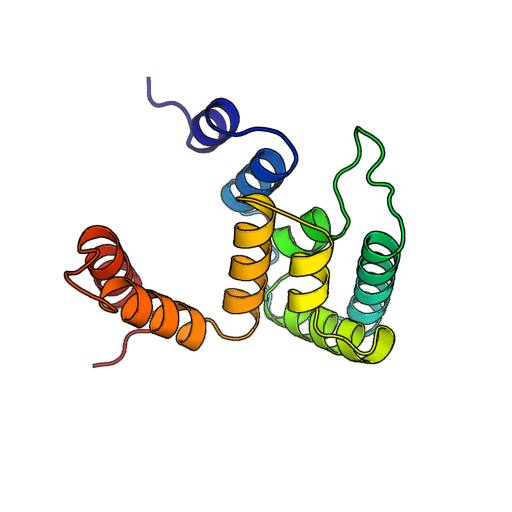.00 94.38 96 GLU A N 1
ATOM 721 C CA . GLU A 1 96 ? -11.523 5.804 -3.575 1.00 94.38 96 GLU A CA 1
ATOM 722 C C . GLU A 1 96 ? -12.418 7.030 -3.392 1.00 94.38 96 GLU A C 1
ATOM 724 O O . GLU A 1 96 ? -12.551 7.833 -4.314 1.00 94.38 96 GLU A O 1
ATOM 729 N N . LYS A 1 97 ? -13.037 7.170 -2.219 1.00 90.69 97 LYS A N 1
ATOM 730 C CA . LYS A 1 97 ? -13.904 8.301 -1.897 1.00 90.69 97 LYS A CA 1
ATOM 731 C C . LYS A 1 97 ? -13.119 9.515 -1.395 1.00 90.69 97 LYS A C 1
ATOM 733 O O . LYS A 1 97 ? -13.489 10.641 -1.715 1.00 90.69 97 LYS A O 1
ATOM 738 N N . GLU A 1 98 ? -12.077 9.284 -0.601 1.00 87.88 98 GLU A N 1
ATOM 739 C CA . GLU A 1 98 ? -11.378 10.345 0.136 1.00 87.88 98 GLU A CA 1
ATOM 740 C C . GLU A 1 98 ? -10.134 10.879 -0.587 1.00 87.88 98 GLU A C 1
ATOM 742 O O . GLU A 1 98 ? -9.769 12.042 -0.416 1.00 87.88 98 GLU A O 1
ATOM 747 N N . PHE A 1 99 ? -9.487 10.068 -1.428 1.00 90.19 99 PHE A N 1
ATOM 748 C CA . PHE A 1 99 ? -8.266 10.454 -2.138 1.00 90.19 99 PHE A CA 1
ATOM 749 C C . PHE A 1 99 ? -8.473 10.465 -3.651 1.00 90.19 99 PHE A C 1
ATOM 751 O O . PHE A 1 99 ? -9.358 9.808 -4.190 1.00 90.19 99 PHE A O 1
ATOM 758 N N . SER A 1 100 ? -7.602 11.191 -4.354 1.00 89.88 100 SER A N 1
ATOM 759 C CA . SER A 1 100 ? -7.575 11.224 -5.817 1.00 89.88 100 SER A CA 1
ATOM 760 C C . SER A 1 100 ? -6.149 11.122 -6.368 1.00 89.88 100 SER A C 1
ATOM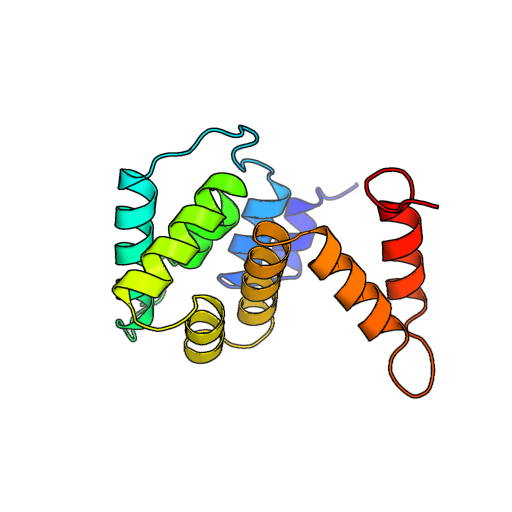 762 O O . SER A 1 100 ? -5.163 11.190 -5.626 1.00 89.88 100 SER A O 1
ATOM 764 N N . GLY A 1 101 ? -6.035 10.937 -7.684 1.00 94.44 101 GLY A N 1
ATOM 765 C CA . GLY A 1 101 ? -4.756 10.977 -8.393 1.00 94.44 101 GLY A CA 1
ATOM 766 C C . GLY A 1 101 ? -3.784 9.874 -7.966 1.00 94.44 101 GLY A C 1
ATOM 767 O O . GLY A 1 101 ? -4.176 8.736 -7.704 1.00 94.44 101 GLY A O 1
ATOM 768 N N . ASP A 1 102 ? -2.493 10.197 -7.930 1.00 95.38 102 ASP A N 1
ATOM 769 C CA . ASP A 1 102 ? -1.444 9.197 -7.698 1.00 95.38 102 ASP A CA 1
ATOM 770 C C . ASP A 1 102 ? -1.341 8.755 -6.236 1.00 95.38 102 ASP A C 1
ATOM 772 O O . ASP A 1 102 ? -0.967 7.612 -5.969 1.00 95.38 102 ASP A O 1
ATOM 776 N N . LEU A 1 103 ? -1.772 9.596 -5.291 1.00 94.81 103 LEU A N 1
ATOM 777 C CA . LEU A 1 103 ? -1.881 9.208 -3.886 1.00 94.81 103 LEU A CA 1
ATOM 778 C C . LEU A 1 103 ? -2.927 8.099 -3.701 1.00 94.81 103 LEU A C 1
ATOM 780 O O . LEU A 1 103 ? 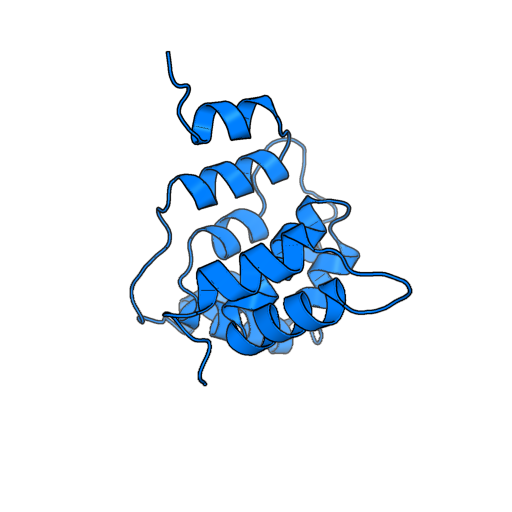-2.623 7.061 -3.114 1.00 94.81 103 LEU A O 1
ATOM 784 N N . GLN A 1 104 ? -4.119 8.266 -4.290 1.00 95.81 104 GLN A N 1
ATOM 785 C CA . GLN A 1 104 ? -5.174 7.244 -4.277 1.00 95.81 104 GLN A CA 1
ATOM 786 C C . GLN A 1 104 ? -4.679 5.925 -4.881 1.00 95.81 104 GLN A C 1
ATOM 788 O O . GLN A 1 104 ? -4.801 4.868 -4.260 1.00 95.81 104 GLN A O 1
ATOM 793 N N . LYS A 1 105 ? -4.077 5.976 -6.079 1.00 97.44 105 LYS A N 1
ATOM 794 C CA . LYS A 1 105 ? -3.534 4.782 -6.749 1.00 97.44 105 LYS A CA 1
ATOM 795 C C . LYS A 1 105 ? -2.477 4.081 -5.896 1.00 97.44 105 LYS A C 1
ATOM 797 O O . LYS A 1 105 ? -2.440 2.851 -5.864 1.00 97.44 105 LYS A O 1
ATOM 802 N N . SER A 1 106 ? -1.636 4.845 -5.202 1.00 97.12 106 SER A N 1
ATOM 803 C CA . SER A 1 106 ? -0.570 4.305 -4.356 1.00 97.12 106 SER A CA 1
ATOM 804 C C . SER A 1 106 ? -1.126 3.587 -3.132 1.00 97.12 106 SER A C 1
ATOM 806 O O . SER A 1 106 ? -0.728 2.455 -2.863 1.00 97.12 106 SER A O 1
ATOM 808 N N . TYR A 1 107 ? -2.102 4.173 -2.434 1.00 97.19 107 TYR A N 1
ATOM 809 C CA . TYR A 1 107 ? -2.755 3.492 -1.316 1.00 97.19 107 TYR A CA 1
ATOM 810 C C . TYR A 1 107 ? -3.491 2.228 -1.756 1.00 97.19 107 TYR A C 1
ATOM 812 O O . TYR A 1 107 ? -3.310 1.182 -1.135 1.00 97.19 107 TYR A O 1
ATOM 820 N N . LEU A 1 108 ? -4.237 2.275 -2.865 1.00 97.81 108 LEU A N 1
ATOM 821 C CA . LEU A 1 108 ? -4.887 1.080 -3.416 1.00 97.81 108 LEU A CA 1
ATOM 822 C C . LEU A 1 108 ? -3.873 -0.008 -3.787 1.00 97.81 108 LEU A C 1
ATOM 824 O O . LEU A 1 108 ? -4.119 -1.186 -3.540 1.00 97.81 108 LEU A O 1
ATOM 828 N N . THR A 1 109 ? -2.719 0.378 -4.334 1.00 97.75 109 THR A N 1
ATOM 829 C CA . THR A 1 109 ? -1.627 -0.552 -4.653 1.00 97.75 109 THR A CA 1
ATOM 830 C C . THR A 1 109 ? -1.093 -1.238 -3.395 1.00 97.75 109 THR A C 1
ATOM 832 O O . THR A 1 109 ? -0.937 -2.458 -3.389 1.00 97.75 109 THR A O 1
ATOM 835 N N . ILE A 1 110 ? -0.863 -0.486 -2.312 1.00 97.44 110 ILE A N 1
ATOM 836 C CA . ILE A 1 110 ? -0.400 -1.046 -1.033 1.00 97.44 110 ILE A CA 1
ATOM 837 C C . ILE A 1 110 ? -1.441 -2.004 -0.454 1.00 97.44 110 ILE A C 1
ATOM 839 O O . ILE A 1 110 ? -1.083 -3.110 -0.053 1.00 97.44 110 ILE A O 1
ATOM 843 N N . VAL A 1 111 ? -2.720 -1.614 -0.445 1.00 97.75 111 VAL A N 1
ATOM 844 C CA . VAL A 1 111 ? -3.810 -2.468 0.050 1.00 97.75 111 VAL A CA 1
ATOM 845 C C . VAL A 1 111 ? -3.872 -3.772 -0.742 1.00 97.75 111 VAL A C 1
ATOM 847 O O . VAL A 1 111 ? -3.873 -4.847 -0.148 1.00 97.75 111 VAL A O 1
ATOM 850 N N . GLN A 1 112 ? -3.852 -3.707 -2.076 1.00 97.25 112 GLN A N 1
ATOM 851 C CA . GLN A 1 112 ? -3.902 -4.898 -2.928 1.00 97.25 112 GLN A CA 1
ATOM 852 C C . GLN A 1 112 ? -2.702 -5.820 -2.689 1.00 97.25 112 GLN A C 1
ATOM 854 O O . GLN A 1 112 ? -2.889 -7.018 -2.487 1.00 97.25 112 GLN A O 1
ATOM 859 N N . ALA A 1 113 ? -1.487 -5.266 -2.658 1.00 96.25 113 ALA A N 1
ATOM 860 C CA . ALA A 1 113 ? -0.267 -6.040 -2.451 1.00 96.25 113 ALA A CA 1
ATOM 861 C C . ALA A 1 113 ? -0.174 -6.654 -1.041 1.00 96.25 113 ALA A C 1
ATOM 863 O O . ALA A 1 113 ? 0.353 -7.758 -0.892 1.00 96.25 113 ALA A O 1
ATOM 864 N N . ALA A 1 114 ? -0.678 -5.965 -0.011 1.00 96.38 114 ALA A N 1
ATOM 865 C CA . ALA A 1 114 ? -0.720 -6.481 1.357 1.00 96.38 114 ALA A CA 1
ATOM 866 C C . ALA A 1 114 ? -1.767 -7.595 1.509 1.00 96.38 114 ALA A C 1
ATOM 868 O O . ALA A 1 114 ? -1.488 -8.625 2.131 1.00 96.38 114 ALA A O 1
ATOM 869 N N . SER A 1 115 ? -2.947 -7.418 0.910 1.00 96.00 115 SER A N 1
ATOM 870 C CA . SER A 1 115 ? -4.035 -8.398 0.932 1.00 96.00 115 SER A CA 1
ATOM 871 C C . SER A 1 115 ? -3.647 -9.690 0.216 1.00 96.00 115 SER A C 1
ATOM 873 O O . SER A 1 115 ? -3.715 -10.763 0.812 1.00 96.00 115 SER A O 1
ATOM 875 N N . ASP A 1 116 ? -3.183 -9.589 -1.030 1.00 95.12 116 ASP A N 1
ATOM 876 C CA . ASP A 1 116 ? -2.801 -10.737 -1.852 1.00 95.12 116 ASP A CA 1
ATOM 877 C C . ASP A 1 116 ? -1.797 -10.306 -2.933 1.00 95.12 116 ASP A C 1
ATOM 879 O O . ASP A 1 116 ? -2.143 -9.701 -3.954 1.00 95.12 116 ASP A O 1
ATOM 883 N N . LYS A 1 117 ? -0.522 -10.616 -2.688 1.00 94.31 117 LYS A N 1
ATOM 884 C CA . LYS A 1 117 ? 0.598 -10.188 -3.531 1.00 94.31 117 LYS A CA 1
ATOM 885 C C . LYS A 1 117 ? 0.581 -10.869 -4.899 1.00 94.31 117 LYS A C 1
ATOM 887 O O . LYS A 1 117 ? 0.798 -10.204 -5.911 1.00 94.31 117 LYS A O 1
ATOM 892 N N . GLN A 1 118 ? 0.282 -12.163 -4.934 1.00 94.75 118 GLN A N 1
ATOM 893 C CA . GLN A 1 118 ? 0.199 -12.948 -6.161 1.00 94.75 118 GLN A CA 1
ATOM 894 C C . GLN A 1 118 ? -0.936 -12.430 -7.043 1.00 94.75 118 GLN A C 1
ATOM 896 O O . GLN A 1 118 ? -0.731 -12.143 -8.223 1.00 94.75 118 GLN A O 1
ATOM 901 N N . LYS A 1 119 ? -2.120 -12.200 -6.463 1.00 95.38 119 LYS A N 1
ATOM 902 C CA . LYS A 1 119 ? -3.256 -11.618 -7.189 1.00 95.38 119 LYS A CA 1
ATOM 903 C C . LYS A 1 119 ? -2.971 -10.203 -7.682 1.00 95.38 119 LYS A C 1
ATOM 905 O O . LYS A 1 119 ? -3.408 -9.849 -8.781 1.00 95.38 119 LYS A O 1
ATOM 910 N N . PHE A 1 120 ? -2.242 -9.397 -6.909 1.00 96.25 120 PHE A N 1
ATOM 911 C CA . PHE A 1 120 ? -1.789 -8.081 -7.353 1.00 96.25 120 PHE A CA 1
ATOM 912 C C . PHE A 1 120 ? -0.926 -8.192 -8.618 1.00 96.25 120 PHE A C 1
ATOM 914 O O . PHE A 1 120 ? -1.262 -7.579 -9.632 1.00 96.25 120 PHE A O 1
ATOM 921 N N . PHE A 1 121 ? 0.125 -9.017 -8.620 1.00 96.44 121 PHE A N 1
ATOM 922 C CA . PHE A 1 121 ? 0.982 -9.169 -9.803 1.00 96.44 121 PHE A CA 1
ATOM 923 C C . PHE A 1 121 ? 0.269 -9.834 -10.985 1.00 96.44 121 PHE A C 1
ATOM 925 O O . PHE A 1 121 ? 0.442 -9.379 -12.116 1.00 96.44 121 PHE A O 1
ATOM 932 N N . ALA A 1 122 ? -0.607 -10.814 -10.750 1.00 95.81 122 ALA A N 1
ATOM 933 C CA . ALA A 1 122 ? -1.450 -11.394 -11.796 1.00 95.81 122 ALA A CA 1
ATOM 934 C C . ALA A 1 122 ? -2.329 -10.326 -12.473 1.00 95.81 122 ALA A C 1
ATOM 936 O O . ALA A 1 122 ? -2.453 -10.289 -13.698 1.00 95.81 122 ALA A O 1
ATOM 937 N N . ARG A 1 123 ? -2.890 -9.392 -11.691 1.00 95.81 123 ARG A N 1
ATOM 938 C CA . ARG A 1 123 ? -3.636 -8.244 -12.226 1.00 95.81 123 ARG A CA 1
ATOM 939 C C . ARG A 1 123 ? -2.735 -7.293 -13.016 1.00 95.81 123 ARG A C 1
ATOM 941 O O . ARG A 1 123 ? -3.173 -6.788 -14.046 1.00 95.81 123 ARG A O 1
ATOM 948 N N . GLN A 1 124 ? -1.502 -7.056 -12.572 1.00 96.44 124 GLN A N 1
ATOM 949 C CA . GLN A 1 124 ? -0.544 -6.224 -13.307 1.00 96.44 124 GLN A CA 1
ATOM 950 C C . GLN A 1 124 ? -0.171 -6.844 -14.662 1.00 96.44 124 GLN A C 1
ATOM 952 O O . GLN A 1 124 ? -0.175 -6.124 -15.658 1.00 96.44 124 GLN A O 1
ATOM 957 N N . LEU A 1 125 ? 0.061 -8.162 -14.714 1.00 96.56 125 LEU A N 1
ATOM 958 C CA . LEU A 1 125 ? 0.290 -8.912 -15.957 1.00 96.56 125 LEU A CA 1
ATOM 959 C C . LEU A 1 125 ? -0.919 -8.838 -16.889 1.00 96.56 125 LEU A C 1
ATOM 961 O O . LEU A 1 125 ? -0.796 -8.479 -18.055 1.00 96.56 125 LEU A O 1
ATOM 965 N N . TYR A 1 126 ? -2.114 -9.122 -16.374 1.00 96.88 126 TYR A N 1
ATOM 966 C CA . TYR A 1 126 ? -3.326 -9.018 -17.179 1.00 96.88 126 TYR A CA 1
ATOM 967 C C . TYR A 1 126 ? -3.498 -7.605 -17.746 1.00 96.88 126 TYR A C 1
ATOM 969 O O . TYR A 1 126 ? -3.720 -7.429 -18.940 1.00 96.88 126 TYR A O 1
ATOM 977 N N . ASN A 1 127 ? -3.336 -6.577 -16.912 1.00 95.88 127 ASN A N 1
ATOM 978 C CA . ASN A 1 127 ? -3.489 -5.195 -17.342 1.00 95.88 127 ASN A CA 1
ATOM 979 C C . ASN A 1 127 ? -2.399 -4.751 -18.330 1.00 95.88 127 ASN A C 1
ATOM 981 O O . ASN A 1 127 ? -2.649 -3.807 -19.080 1.00 95.88 127 ASN A O 1
ATOM 985 N N . SER A 1 128 ? -1.196 -5.335 -18.323 1.00 96.81 128 SER A N 1
ATOM 986 C CA . SER A 1 128 ? -0.157 -4.987 -19.302 1.00 96.81 128 SER A CA 1
ATOM 987 C C . SER A 1 128 ? -0.459 -5.547 -20.693 1.00 96.81 128 SER A C 1
ATOM 989 O O . SER A 1 128 ? -0.035 -4.948 -21.674 1.00 96.81 128 SER A O 1
ATOM 991 N N . MET A 1 129 ? -1.235 -6.630 -20.781 1.00 97.38 129 MET A N 1
ATOM 992 C CA . MET A 1 129 ? -1.609 -7.289 -22.041 1.00 97.38 129 MET A CA 1
ATOM 993 C C . MET A 1 129 ? -3.042 -6.983 -22.502 1.00 97.38 129 MET A C 1
ATOM 995 O O . MET A 1 129 ? -3.410 -7.264 -23.638 1.00 97.38 129 MET A O 1
ATOM 999 N N . LYS A 1 130 ? -3.894 -6.449 -21.622 1.00 96.31 130 LYS A N 1
ATOM 1000 C CA . LYS A 1 130 ? -5.296 -6.168 -21.942 1.00 96.31 130 LYS A CA 1
ATOM 1001 C C . LYS A 1 130 ? -5.418 -4.988 -22.912 1.00 96.31 130 LYS A C 1
ATOM 1003 O O . LYS A 1 130 ? -5.064 -3.864 -22.562 1.00 96.31 130 LYS A O 1
ATOM 1008 N N . GLY A 1 131 ? -6.089 -5.215 -24.040 1.00 94.56 131 GLY A N 1
ATOM 1009 C CA . GLY A 1 131 ? -6.458 -4.182 -25.011 1.00 94.56 131 GLY A CA 1
ATOM 1010 C C . GLY A 1 131 ? -5.771 -4.390 -26.357 1.00 94.56 131 GLY A C 1
ATOM 1011 O O . GLY A 1 131 ? -5.309 -5.485 -26.659 1.00 94.56 131 GLY A O 1
ATOM 1012 N N . LEU A 1 132 ? -5.745 -3.343 -27.183 1.00 93.00 132 LEU A N 1
ATOM 1013 C CA . LEU A 1 132 ? -4.957 -3.354 -28.412 1.00 93.00 132 LEU A CA 1
ATOM 1014 C C . LEU A 1 132 ? -3.509 -2.983 -28.082 1.00 93.00 132 LEU A C 1
ATOM 1016 O O . LEU A 1 132 ? -3.248 -1.886 -27.591 1.00 93.00 132 LEU A O 1
ATOM 1020 N N . GLY A 1 133 ? -2.591 -3.899 -28.383 1.00 94.00 133 GLY A N 1
ATOM 1021 C CA . GLY A 1 133 ? -1.173 -3.772 -28.054 1.00 94.00 133 GLY A CA 1
ATOM 1022 C C . GLY A 1 133 ? -0.835 -4.239 -26.636 1.00 94.00 133 GLY A C 1
ATOM 1023 O O . GLY A 1 133 ? -1.699 -4.682 -25.882 1.00 94.00 133 GLY A O 1
ATOM 1024 N N . THR A 1 134 ? 0.443 -4.119 -26.285 1.00 96.44 134 THR A N 1
ATOM 1025 C CA . THR A 1 134 ? 0.998 -4.567 -25.004 1.00 96.44 134 THR A CA 1
ATOM 1026 C C . THR A 1 134 ? 1.812 -3.439 -24.386 1.00 96.44 134 THR A C 1
ATOM 1028 O O . THR A 1 134 ? 2.527 -2.712 -25.070 1.00 96.44 134 THR A O 1
ATOM 1031 N N . ARG A 1 135 ? 1.728 -3.276 -23.065 1.00 97.25 135 ARG A N 1
ATOM 1032 C CA . ARG A 1 135 ? 2.629 -2.410 -22.299 1.00 97.25 135 ARG A CA 1
ATOM 1033 C C . ARG A 1 135 ? 3.894 -3.190 -21.969 1.00 97.25 135 ARG A C 1
ATOM 1035 O O . ARG A 1 135 ? 4.068 -3.643 -20.838 1.00 97.25 135 ARG A O 1
ATOM 1042 N N . ASP A 1 136 ? 4.760 -3.363 -22.964 1.00 96.88 136 ASP A N 1
ATOM 1043 C CA . ASP A 1 136 ? 5.915 -4.269 -22.890 1.00 96.88 136 ASP A CA 1
ATOM 1044 C C . ASP A 1 136 ? 6.817 -3.989 -21.682 1.00 96.88 136 ASP A C 1
ATOM 1046 O O . ASP A 1 136 ? 7.180 -4.910 -20.956 1.00 96.88 136 ASP A O 1
ATOM 1050 N N . ASN A 1 137 ? 7.088 -2.717 -21.372 1.00 97.69 137 ASN A N 1
ATOM 1051 C CA . ASN A 1 137 ? 7.888 -2.339 -20.201 1.00 97.69 137 ASN A CA 1
ATOM 1052 C C . ASN A 1 137 ? 7.272 -2.797 -18.868 1.00 97.69 137 ASN A C 1
ATOM 1054 O O . ASN A 1 137 ? 8.000 -3.117 -17.928 1.00 97.69 137 ASN A O 1
ATOM 1058 N N . ASP A 1 138 ? 5.941 -2.816 -18.757 1.00 96.44 138 ASP A N 1
ATOM 1059 C CA . ASP A 1 138 ? 5.246 -3.296 -17.559 1.00 96.44 138 ASP A CA 1
ATOM 1060 C C . ASP A 1 138 ? 5.271 -4.822 -17.491 1.00 96.44 138 ASP A C 1
ATOM 1062 O O . ASP A 1 138 ? 5.552 -5.383 -16.431 1.00 96.44 138 ASP A O 1
ATOM 1066 N N . LEU A 1 139 ? 5.028 -5.482 -18.627 1.00 96.75 139 LEU A N 1
ATOM 1067 C CA . LEU A 1 139 ? 5.064 -6.936 -18.746 1.00 96.75 139 LEU A CA 1
ATOM 1068 C C . LEU A 1 139 ? 6.451 -7.493 -18.402 1.00 96.75 139 LEU A C 1
ATOM 1070 O O . LEU A 1 139 ? 6.571 -8.329 -17.507 1.00 96.75 139 LEU A O 1
ATOM 1074 N N . ILE A 1 140 ? 7.496 -6.978 -19.056 1.00 97.62 140 ILE A N 1
ATOM 1075 C CA . ILE A 1 140 ? 8.890 -7.383 -18.839 1.00 97.62 140 ILE A CA 1
ATOM 1076 C C . ILE A 1 140 ? 9.276 -7.165 -17.377 1.00 97.62 140 ILE A C 1
ATOM 1078 O O . ILE A 1 140 ? 9.837 -8.058 -16.746 1.00 97.62 140 ILE A O 1
ATOM 1082 N N . ARG A 1 141 ? 8.934 -6.004 -16.804 1.00 96.88 141 ARG A N 1
ATOM 1083 C CA . ARG A 1 141 ? 9.273 -5.685 -15.414 1.00 96.88 141 ARG A CA 1
ATOM 1084 C C . ARG A 1 141 ? 8.669 -6.684 -14.433 1.00 96.88 141 ARG A C 1
ATOM 1086 O O . ARG A 1 141 ? 9.370 -7.113 -13.520 1.00 96.88 141 ARG A O 1
ATOM 1093 N N . VAL A 1 142 ? 7.397 -7.054 -14.596 1.00 95.75 142 VAL A N 1
ATOM 1094 C CA . VAL A 1 142 ? 6.763 -8.033 -13.699 1.00 95.75 142 VAL A CA 1
ATOM 1095 C C . VAL A 1 142 ? 7.358 -9.426 -13.908 1.00 95.75 142 VAL A C 1
ATOM 1097 O O . VAL A 1 142 ? 7.764 -10.037 -12.927 1.00 95.75 142 VAL A O 1
ATOM 1100 N N . LEU A 1 143 ? 7.487 -9.902 -15.150 1.00 95.38 143 LEU A N 1
ATOM 1101 C CA . LEU A 1 143 ? 8.030 -11.240 -15.423 1.00 95.38 143 LEU A CA 1
ATOM 1102 C C . LEU A 1 143 ? 9.452 -11.405 -14.878 1.00 95.38 143 LEU A C 1
ATOM 1104 O O . LEU A 1 143 ? 9.721 -12.344 -14.135 1.00 95.38 143 LEU A O 1
ATOM 1108 N N . VAL A 1 144 ? 10.346 -10.460 -15.181 1.00 96.50 144 VAL A N 1
ATOM 1109 C CA . VAL A 1 144 ? 11.744 -10.532 -14.740 1.00 96.50 144 VAL A CA 1
ATOM 1110 C C . VAL A 1 144 ? 11.839 -10.424 -13.218 1.00 96.50 144 VAL A C 1
ATOM 1112 O O . VAL A 1 144 ? 12.447 -11.283 -12.589 1.00 96.50 144 VAL A O 1
ATOM 1115 N N . SER A 1 145 ? 11.201 -9.421 -12.599 1.00 96.00 145 SER A N 1
ATOM 1116 C CA . SER A 1 145 ? 11.350 -9.188 -11.150 1.00 96.00 145 SER A CA 1
ATOM 1117 C C . SER A 1 145 ? 10.665 -10.227 -10.255 1.00 96.00 145 SER A C 1
ATOM 1119 O O . SER A 1 145 ? 10.956 -10.271 -9.058 1.00 96.00 145 SER A O 1
ATOM 1121 N N . ARG A 1 146 ? 9.736 -11.029 -10.794 1.00 95.56 146 ARG A N 1
ATOM 1122 C CA . ARG A 1 146 ? 9.004 -12.063 -10.040 1.00 95.56 146 ARG A CA 1
ATOM 1123 C C . ARG A 1 146 ? 9.432 -13.496 -10.361 1.00 95.56 146 ARG A C 1
ATOM 1125 O O . ARG A 1 146 ? 9.095 -14.378 -9.574 1.00 95.56 146 ARG A O 1
ATOM 1132 N N . SER A 1 147 ? 10.193 -13.704 -11.441 1.00 94.44 147 SER A N 1
ATOM 1133 C CA . SER A 1 147 ? 10.644 -15.017 -11.944 1.00 94.44 147 SER A CA 1
ATOM 1134 C C . SER A 1 147 ? 11.219 -15.958 -10.879 1.00 94.44 147 SER A C 1
ATOM 1136 O O . SER A 1 147 ? 10.916 -17.141 -10.890 1.00 94.44 147 SER A O 1
ATOM 1138 N N . GLU A 1 148 ? 11.995 -15.433 -9.932 1.00 93.75 148 GLU A N 1
ATOM 1139 C CA . GLU A 1 148 ? 12.662 -16.220 -8.882 1.00 93.75 148 GLU A CA 1
ATOM 1140 C C . GLU A 1 148 ? 12.091 -15.951 -7.477 1.00 93.75 148 GLU A C 1
ATOM 1142 O O . GLU A 1 148 ? 12.723 -16.259 -6.468 1.00 93.75 148 GLU A O 1
ATOM 1147 N N . VAL A 1 149 ? 10.911 -15.324 -7.384 1.00 92.94 149 VAL A N 1
ATOM 1148 C CA . VAL A 1 149 ? 10.307 -14.930 -6.099 1.00 92.94 149 VAL A CA 1
ATOM 1149 C C . VAL A 1 149 ? 8.981 -15.635 -5.846 1.00 92.94 149 VAL A C 1
ATOM 1151 O O . VAL A 1 149 ? 8.800 -16.234 -4.790 1.00 92.94 149 VAL A O 1
ATOM 1154 N N . ASP A 1 150 ? 8.026 -15.500 -6.764 1.00 89.75 150 ASP A N 1
ATOM 1155 C CA . ASP A 1 150 ? 6.678 -16.075 -6.635 1.00 89.75 150 ASP A CA 1
ATOM 1156 C C . ASP A 1 150 ? 6.006 -16.369 -7.984 1.00 89.75 150 ASP A C 1
ATOM 1158 O O . ASP A 1 150 ? 4.799 -16.610 -8.028 1.00 89.75 150 ASP A O 1
ATOM 1162 N N . LEU A 1 151 ? 6.772 -16.336 -9.078 1.00 88.69 151 LEU A N 1
ATOM 1163 C CA . LEU A 1 151 ? 6.333 -16.822 -10.376 1.00 88.69 151 LEU A CA 1
ATOM 1164 C C . LEU A 1 151 ? 6.765 -18.284 -10.514 1.00 88.69 151 LEU A C 1
ATOM 1166 O O . LEU A 1 151 ? 7.940 -18.573 -10.716 1.00 88.69 151 LEU A O 1
ATOM 1170 N N . GLU A 1 152 ? 5.812 -19.197 -10.371 1.00 85.25 152 GLU A N 1
ATOM 1171 C CA . GLU A 1 152 ? 6.042 -20.627 -10.585 1.00 85.25 152 GLU A CA 1
ATOM 1172 C C . GLU A 1 152 ? 5.930 -20.970 -12.080 1.00 85.25 152 GLU A C 1
ATOM 1174 O O . GLU A 1 152 ? 5.174 -20.324 -12.815 1.00 85.25 152 GLU A O 1
ATOM 1179 N N . LEU A 1 153 ? 6.716 -21.959 -12.520 1.00 57.62 153 LEU A N 1
ATOM 1180 C CA . LEU A 1 153 ? 6.710 -22.505 -13.883 1.00 57.62 153 LEU A CA 1
ATOM 1181 C C . LEU A 1 153 ? 5.657 -23.604 -14.048 1.00 57.62 153 LEU A C 1
ATOM 1183 O O . LEU A 1 153 ? 5.512 -24.422 -13.112 1.00 57.62 153 LEU A O 1
#

Organism: Oesophagostomum dentatum (NCBI:txid61180)

InterPro domains:
  IPR018502 Annexin repeat [PF00191] (62-109)
  IPR018502 Annexin repeat [PF00191] (120-152)
  IPR018502 Annexin repeat [PS51897] (34-112)
  IPR018502 Annexin repeat [PS51897] (116-153)
  IPR018502 Annexin repeat [SM00335] (62-110)
  IPR037104 Annexin superfamily [G3DSA:1.10.220.10] (26-116)
  IPR037104 Annexin superfamily [G3DSA:1.10.220.10] (118-153)
  IPR037104 Annexin superfamily [SSF47874] (3-151)

pLDDT: mean 90.96, std 12.08, range [41.16, 98.56]

Foldseek 3Di:
DDDPPLVVLCVVDDDLLSVLVSLQSVVQADPDLDEDLVVLLVLLVQLVVQLVPPDPPPDDHGSLSVPLSHYALNHLVSNQVSNCVVPVDGSLVSLVVNDDDPVSVVSNLSSCCSNPVVVSLVVQCCVQPPDPDGVVVSNCVSCVVCVPPPDDD